Protein AF-A0A1J3CSC7-F1 (afdb_monomer_lite)

pLDDT: mean 92.28, std 9.32, range [55.25, 98.56]

Organism: Noccaea caerulescens (NCBI:txid107243)

InterPro domains:
  IPR027417 P-loop containing nucleoside triphosphate hydrolase [G3DSA:3.40.50.300] (1-177)
  IPR039657 Dimethylallyltransferase [PTHR11088] (2-177)

Structure (mmCIF, N/CA/C/O backbone):
data_AF-A0A1J3CSC7-F1
#
_entry.id   AF-A0A1J3CSC7-F1
#
loop_
_atom_site.group_PDB
_atom_site.id
_atom_site.type_symbol
_atom_site.label_atom_id
_atom_site.label_alt_id
_atom_site.label_comp_id
_atom_site.label_asym_id
_atom_site.label_entity_id
_atom_site.label_seq_id
_atom_site.pdbx_PDB_ins_code
_atom_site.Cartn_x
_atom_site.Cartn_y
_atom_site.Cartn_z
_atom_site.occupancy
_atom_site.B_iso_or_equiv
_atom_site.auth_seq_id
_atom_site.auth_comp_id
_atom_site.auth_asym_id
_atom_site.auth_atom_id
_atom_site.pdbx_PDB_model_num
ATOM 1 N N . ALA A 1 1 ? 1.361 13.018 17.282 1.00 82.56 1 ALA A N 1
ATOM 2 C CA . ALA A 1 1 ? 0.638 13.563 16.112 1.00 82.56 1 ALA A CA 1
ATOM 3 C C . ALA A 1 1 ? -0.778 12.989 16.016 1.00 82.56 1 ALA A C 1
ATOM 5 O O . ALA A 1 1 ? -1.688 13.680 16.440 1.00 82.56 1 ALA A O 1
ATOM 6 N N . ALA A 1 2 ? -0.976 11.733 15.586 1.00 95.25 2 ALA A N 1
ATOM 7 C CA . ALA A 1 2 ? -2.320 11.166 15.379 1.00 95.25 2 ALA A CA 1
ATOM 8 C C . ALA A 1 2 ? -3.217 11.152 16.635 1.00 95.25 2 ALA A C 1
ATOM 10 O O . ALA A 1 2 ? -4.372 11.549 16.556 1.00 95.25 2 ALA A O 1
ATOM 11 N N . SER A 1 3 ? -2.681 10.779 17.804 1.00 95.44 3 SER A N 1
ATOM 12 C CA . SER A 1 3 ? -3.443 10.813 19.066 1.00 95.44 3 SER A CA 1
ATOM 13 C C . SER A 1 3 ? -3.939 12.227 19.421 1.00 95.44 3 SER A C 1
ATOM 15 O O . SER A 1 3 ? -5.096 12.398 19.789 1.00 95.44 3 SER A O 1
ATOM 17 N N . ASN A 1 4 ? -3.124 13.266 19.189 1.00 97.19 4 ASN A N 1
ATOM 18 C CA . ASN A 1 4 ? -3.549 14.659 19.382 1.00 97.19 4 ASN A CA 1
ATOM 19 C C . ASN A 1 4 ? -4.679 15.038 18.416 1.00 97.19 4 ASN A C 1
ATOM 21 O O . ASN A 1 4 ? -5.627 15.702 18.820 1.00 97.19 4 ASN A O 1
ATOM 25 N N . THR A 1 5 ? -4.598 14.600 17.155 1.00 97.94 5 THR A N 1
ATOM 26 C CA . THR A 1 5 ? -5.659 14.816 16.160 1.00 97.94 5 THR A CA 1
ATOM 27 C C . THR A 1 5 ? -6.961 14.127 16.566 1.00 97.94 5 THR A C 1
ATOM 29 O O . THR A 1 5 ? -8.027 14.715 16.415 1.00 97.94 5 THR A O 1
ATOM 32 N N . ILE A 1 6 ? -6.893 12.916 17.128 1.00 97.88 6 ILE A N 1
ATOM 33 C CA . ILE A 1 6 ? -8.063 12.219 17.683 1.00 97.88 6 ILE A CA 1
ATOM 34 C C . ILE A 1 6 ? -8.695 13.059 18.798 1.00 97.88 6 ILE A C 1
ATOM 36 O O . ILE A 1 6 ? -9.882 13.369 18.718 1.00 97.88 6 ILE A O 1
ATOM 40 N N . SER A 1 7 ? -7.906 13.493 19.785 1.00 97.62 7 SER A N 1
ATOM 41 C CA . SER A 1 7 ? -8.392 14.325 20.895 1.00 97.62 7 SER A CA 1
ATOM 42 C C . SER A 1 7 ? -9.018 15.638 20.416 1.00 97.62 7 SER A C 1
ATOM 44 O O . SER A 1 7 ? -10.053 16.062 20.924 1.00 97.62 7 SER A O 1
ATOM 46 N N . ASP A 1 8 ? -8.423 16.266 19.405 1.00 98.38 8 ASP A N 1
ATOM 47 C CA . ASP A 1 8 ? -8.909 17.499 18.787 1.00 98.38 8 ASP A CA 1
ATOM 48 C C . ASP A 1 8 ? -10.218 17.303 17.989 1.00 98.38 8 ASP A C 1
ATOM 50 O O . ASP A 1 8 ? -11.112 18.148 18.010 1.00 98.38 8 ASP A O 1
ATOM 54 N N . ILE A 1 9 ? -10.397 16.165 17.315 1.00 98.44 9 ILE A N 1
ATOM 55 C CA . ILE A 1 9 ? -11.671 15.825 16.660 1.00 98.44 9 ILE A CA 1
ATOM 56 C C . ILE A 1 9 ? -12.766 15.563 17.705 1.00 98.44 9 ILE A C 1
ATOM 58 O O . ILE A 1 9 ? -13.884 16.067 17.553 1.00 98.44 9 ILE A O 1
ATOM 62 N N . ILE A 1 10 ? -12.439 14.839 18.778 1.00 97.94 10 ILE A N 1
ATOM 63 C CA . ILE A 1 10 ? -13.366 14.540 19.879 1.00 97.94 10 ILE A CA 1
ATOM 64 C C . ILE A 1 10 ? -13.784 15.822 20.611 1.00 97.94 10 ILE A C 1
ATOM 66 O O . ILE A 1 10 ? -14.965 15.981 20.918 1.00 97.94 10 ILE A O 1
ATOM 70 N N . SER A 1 11 ? -12.868 16.772 20.839 1.00 98.25 11 SER A N 1
ATOM 71 C CA . SER A 1 11 ? -13.183 18.050 21.506 1.00 98.25 11 SER A CA 1
ATOM 72 C C . SER A 1 11 ? -14.231 18.868 20.737 1.00 98.25 11 SER A C 1
ATOM 74 O O . SER A 1 11 ? -15.059 19.558 21.332 1.00 98.25 11 SER A O 1
ATOM 76 N N . ARG A 1 12 ? -14.267 18.712 19.408 1.00 98.38 12 ARG A N 1
ATOM 77 C CA . ARG A 1 12 ? -15.290 19.279 18.518 1.00 98.38 12 ARG A CA 1
ATOM 78 C C . ARG A 1 12 ? -16.567 18.441 18.416 1.00 98.38 12 ARG A C 1
ATOM 80 O O . ARG A 1 12 ? -17.400 18.730 17.558 1.00 98.38 12 ARG A O 1
ATOM 87 N N . LYS A 1 13 ? -16.730 17.411 19.253 1.00 98.19 13 LYS A N 1
ATOM 88 C CA . LYS A 1 13 ? -17.868 16.474 19.259 1.00 98.19 13 LYS A CA 1
ATOM 89 C C . LYS A 1 13 ? -18.072 15.765 17.914 1.00 98.19 13 LYS A C 1
ATOM 91 O O . LYS A 1 13 ? -19.202 15.539 17.489 1.00 98.19 13 LYS A O 1
ATOM 96 N N . LYS A 1 14 ? -16.977 15.442 17.221 1.00 98.50 14 LYS A N 1
ATOM 97 C CA . LYS A 1 14 ? -16.994 14.688 15.961 1.00 98.50 14 LYS A CA 1
ATOM 98 C C . LYS A 1 14 ? -16.418 13.290 16.171 1.00 98.50 14 LYS A C 1
ATOM 100 O O . LYS A 1 14 ? -15.609 13.085 17.072 1.00 98.50 14 LYS A O 1
ATOM 105 N N . LEU A 1 15 ? -16.814 12.349 15.315 1.00 98.06 15 LEU A N 1
ATOM 106 C CA . LEU A 1 15 ? -16.274 10.991 15.300 1.00 98.06 15 LEU A CA 1
ATOM 107 C C . LEU A 1 15 ? -14.949 10.956 14.512 1.00 98.06 15 LEU A C 1
ATOM 109 O O . LEU A 1 15 ? -14.957 11.288 13.323 1.00 98.06 15 LEU A O 1
ATOM 113 N N . PRO A 1 16 ? -13.815 10.567 15.123 1.00 97.94 16 PRO A N 1
ATOM 114 C CA . PRO A 1 16 ? -12.569 10.342 14.396 1.00 97.94 16 PRO A CA 1
ATOM 115 C C . PRO A 1 16 ? -12.661 9.076 13.541 1.00 97.94 16 PRO A C 1
ATOM 117 O O . PRO A 1 16 ? -13.027 8.015 14.040 1.00 97.94 16 PRO A O 1
ATOM 120 N N . ILE A 1 17 ? -12.282 9.177 12.266 1.00 97.81 17 ILE A N 1
ATOM 121 C CA . ILE A 1 17 ? -12.186 8.034 11.351 1.00 97.81 17 ILE A CA 1
ATOM 122 C C . ILE A 1 17 ? -10.730 7.895 10.917 1.00 97.81 17 ILE A C 1
ATOM 124 O O . ILE A 1 17 ? -10.139 8.832 10.381 1.00 97.81 17 ILE A O 1
ATOM 128 N N . ILE A 1 18 ? -10.155 6.719 11.159 1.00 97.06 18 ILE A N 1
ATOM 129 C CA . ILE A 1 18 ? -8.797 6.371 10.743 1.00 97.06 18 ILE A CA 1
ATOM 130 C C . ILE A 1 18 ? -8.914 5.468 9.519 1.00 97.06 18 ILE A C 1
ATOM 132 O O . ILE A 1 18 ? -9.516 4.401 9.596 1.00 97.06 18 ILE A O 1
ATOM 136 N N . ALA A 1 19 ? -8.320 5.886 8.404 1.00 96.50 19 ALA A N 1
ATOM 137 C CA . ALA A 1 19 ? -8.296 5.117 7.166 1.00 96.50 19 ALA A CA 1
ATOM 138 C C . ALA A 1 19 ? -6.852 4.943 6.682 1.00 96.50 19 ALA A C 1
ATOM 140 O O . ALA A 1 19 ? -6.083 5.904 6.630 1.00 96.50 19 ALA A O 1
ATOM 141 N N . GLY A 1 20 ? -6.474 3.713 6.332 1.00 94.88 20 GLY A N 1
ATOM 142 C CA . GLY A 1 20 ? -5.158 3.405 5.776 1.00 94.88 20 GLY A CA 1
ATOM 143 C C . GLY A 1 20 ? -4.756 1.941 5.944 1.00 94.88 20 GLY A C 1
ATOM 144 O O . GLY A 1 20 ? -5.280 1.234 6.796 1.00 94.88 20 GLY A O 1
ATOM 145 N N . GLY A 1 21 ? -3.790 1.492 5.138 1.00 93.69 21 GLY A N 1
ATOM 146 C CA . GLY A 1 21 ? -3.326 0.096 5.117 1.00 93.69 21 GLY A CA 1
ATOM 147 C C . GLY A 1 21 ? -2.063 -0.190 5.942 1.00 93.69 21 GLY A C 1
ATOM 148 O O . GLY A 1 21 ? -1.527 -1.301 5.907 1.00 93.69 21 GLY A O 1
ATOM 149 N N . SER A 1 22 ? -1.529 0.801 6.657 1.00 95.56 22 SER A N 1
ATOM 150 C CA . SER A 1 22 ? -0.318 0.643 7.474 1.00 95.56 22 SER A CA 1
ATOM 151 C C . SER A 1 22 ? -0.655 0.044 8.841 1.00 95.56 22 SER A C 1
ATOM 153 O O . SER A 1 22 ? -0.647 0.746 9.852 1.00 95.56 22 SER A O 1
ATOM 155 N N . ASN A 1 23 ? -0.910 -1.269 8.884 1.00 95.44 23 ASN A N 1
ATOM 156 C CA . ASN A 1 23 ? -1.314 -1.993 10.102 1.00 95.44 23 ASN A CA 1
ATOM 157 C C . ASN A 1 23 ? -0.347 -1.811 11.291 1.00 95.44 23 ASN A C 1
ATOM 159 O O . ASN A 1 23 ? -0.778 -1.813 12.439 1.00 95.44 23 ASN A O 1
ATOM 163 N N . SER A 1 24 ? 0.947 -1.571 11.043 1.00 93.44 24 SER A N 1
ATOM 164 C CA . SER A 1 24 ? 1.918 -1.227 12.096 1.00 93.44 24 SER A CA 1
ATOM 165 C C . SER A 1 24 ? 1.615 0.101 12.789 1.00 93.44 24 SER A C 1
ATOM 167 O O . SER A 1 24 ? 1.768 0.203 14.001 1.00 93.44 24 SER A O 1
ATOM 169 N N . PHE A 1 25 ? 1.165 1.112 12.045 1.00 95.00 25 PHE A N 1
ATOM 170 C CA . PHE A 1 25 ? 0.775 2.400 12.618 1.00 95.00 25 PHE A CA 1
ATOM 171 C C . PHE A 1 25 ? -0.589 2.327 13.295 1.00 95.00 25 PHE A C 1
ATOM 173 O O . PHE A 1 25 ? -0.747 2.905 14.366 1.00 95.00 25 PHE A O 1
ATOM 180 N N . VAL A 1 26 ? -1.536 1.580 12.718 1.00 95.50 26 VAL A N 1
ATOM 181 C CA . VAL A 1 26 ? -2.841 1.318 13.345 1.00 95.50 26 VAL A CA 1
ATOM 182 C C . VAL A 1 26 ? -2.643 0.646 14.705 1.00 95.50 26 VAL A C 1
ATOM 184 O O . VAL A 1 26 ? -3.137 1.149 15.710 1.00 95.50 26 VAL A O 1
ATOM 187 N N . HIS A 1 27 ? -1.835 -0.417 14.762 1.00 95.00 27 HIS A N 1
ATOM 188 C CA . HIS A 1 27 ? -1.496 -1.082 16.017 1.00 95.00 27 HIS A CA 1
ATOM 189 C C . HIS A 1 27 ? -0.812 -0.129 17.006 1.00 95.00 27 HIS A C 1
ATOM 191 O O . HIS A 1 27 ? -1.277 0.014 18.128 1.00 95.00 27 HIS A O 1
ATOM 197 N N . ALA A 1 28 ? 0.246 0.583 16.603 1.00 94.88 28 ALA A N 1
ATOM 198 C CA . ALA A 1 28 ? 0.963 1.500 17.498 1.00 94.88 28 ALA A CA 1
ATOM 199 C C . ALA A 1 28 ? 0.077 2.621 18.082 1.00 94.88 28 ALA A C 1
ATOM 201 O O . ALA A 1 28 ? 0.314 3.105 19.196 1.00 94.88 28 ALA A O 1
ATOM 202 N N . LEU A 1 29 ? -0.932 3.053 17.320 1.00 95.94 29 LEU A N 1
ATOM 203 C CA . LEU A 1 29 ? -1.873 4.093 17.715 1.00 95.94 29 LEU A CA 1
ATOM 204 C C . LEU A 1 29 ? -2.946 3.579 18.679 1.00 95.94 29 LEU A C 1
ATOM 206 O O . LEU A 1 29 ? -3.248 4.279 19.644 1.00 95.94 29 LEU A O 1
ATOM 210 N N . LEU A 1 30 ? -3.509 2.398 18.411 1.00 96.06 30 LEU A N 1
ATOM 211 C CA . LEU A 1 30 ? -4.709 1.901 19.088 1.00 96.06 30 LEU A CA 1
ATOM 212 C C . LEU A 1 30 ? -4.424 0.887 20.198 1.00 96.06 30 LEU A C 1
ATOM 214 O O . LEU A 1 30 ? -5.216 0.806 21.126 1.00 96.06 30 LEU A O 1
ATOM 218 N N . ALA A 1 31 ? -3.318 0.144 20.138 1.00 94.94 31 ALA A N 1
ATOM 219 C CA . ALA A 1 31 ? -2.947 -0.828 21.164 1.00 94.94 31 ALA A CA 1
ATOM 220 C C . ALA A 1 31 ? -2.656 -0.141 22.501 1.00 94.94 31 ALA A C 1
ATOM 222 O O . ALA A 1 31 ? -1.817 0.763 22.554 1.00 94.94 31 ALA A O 1
ATOM 223 N N . GLU A 1 32 ? -3.275 -0.605 23.588 1.00 94.31 32 GLU A N 1
ATOM 224 C CA . GLU A 1 32 ? -3.046 -0.077 24.940 1.00 94.31 32 GLU A CA 1
ATOM 225 C C . GLU A 1 32 ? -1.555 -0.100 25.284 1.00 94.31 32 GLU A C 1
ATOM 227 O O . GLU A 1 32 ? -0.970 0.908 25.685 1.00 94.31 32 GLU A O 1
ATOM 232 N N . ARG A 1 33 ? -0.897 -1.226 24.989 1.00 90.88 33 ARG A N 1
ATOM 233 C CA . ARG A 1 33 ? 0.543 -1.410 25.179 1.00 90.88 33 ARG A CA 1
ATOM 234 C C . ARG A 1 33 ? 1.229 -1.592 23.835 1.00 90.88 33 ARG A C 1
ATOM 236 O O . ARG A 1 33 ? 0.853 -2.450 23.041 1.00 90.88 33 ARG A O 1
ATOM 243 N N . PHE A 1 34 ? 2.266 -0.799 23.597 1.00 90.38 34 PHE A N 1
ATOM 244 C CA . PHE A 1 34 ? 3.066 -0.863 22.381 1.00 90.38 34 PHE A CA 1
ATOM 245 C C . PHE A 1 34 ? 4.551 -0.739 22.720 1.00 90.38 34 PHE A C 1
ATOM 247 O O . PHE A 1 34 ? 4.949 0.215 23.387 1.00 90.38 34 PHE A O 1
ATOM 254 N N . ASP A 1 35 ? 5.358 -1.681 22.234 1.00 88.50 35 ASP A N 1
ATOM 255 C CA . ASP A 1 35 ? 6.818 -1.613 22.287 1.00 88.50 35 ASP A CA 1
ATOM 256 C C . ASP A 1 35 ? 7.354 -1.301 20.886 1.00 88.50 35 ASP A C 1
ATOM 258 O O . ASP A 1 35 ? 7.109 -2.040 19.935 1.00 88.50 35 ASP A O 1
ATOM 262 N N . SER A 1 36 ? 8.095 -0.201 20.753 1.00 88.31 36 SER A N 1
ATOM 263 C CA . SER A 1 36 ? 8.672 0.230 19.477 1.00 88.31 36 SER A CA 1
ATOM 264 C C . SER A 1 36 ? 9.850 -0.627 19.011 1.00 88.31 36 SER A C 1
ATOM 266 O O . SER A 1 36 ? 10.261 -0.508 17.856 1.00 88.31 36 SER A O 1
ATOM 268 N N . LYS A 1 37 ? 10.406 -1.473 19.884 1.00 88.88 37 LYS A N 1
ATOM 269 C CA . LYS A 1 37 ? 11.540 -2.354 19.578 1.00 88.88 37 LYS A CA 1
ATOM 270 C C . LYS A 1 37 ? 11.113 -3.707 19.014 1.00 88.88 37 LYS A C 1
ATOM 272 O O . LYS A 1 37 ? 11.959 -4.429 18.492 1.00 88.88 37 LYS A O 1
ATOM 277 N N . ILE A 1 38 ? 9.831 -4.051 19.121 1.00 87.44 38 ILE A N 1
ATOM 278 C CA . ILE A 1 38 ? 9.289 -5.350 18.721 1.00 87.44 38 ILE A CA 1
ATOM 279 C C . ILE A 1 38 ? 8.356 -5.140 17.529 1.00 87.44 38 ILE A C 1
ATOM 281 O O . ILE A 1 38 ? 7.471 -4.289 17.576 1.00 87.44 38 ILE A O 1
ATOM 285 N N . ASP A 1 39 ? 8.536 -5.915 16.455 1.00 89.38 39 ASP A N 1
ATOM 286 C CA . ASP A 1 39 ? 7.541 -5.969 15.379 1.00 89.38 39 ASP A CA 1
ATOM 287 C C . ASP A 1 39 ? 6.396 -6.902 15.807 1.00 89.38 39 ASP A C 1
ATOM 289 O O . ASP A 1 39 ? 6.589 -8.121 15.821 1.00 89.38 39 ASP A O 1
ATOM 293 N N . PRO A 1 40 ? 5.195 -6.375 16.113 1.00 89.44 40 PRO A N 1
ATOM 294 C CA . PRO A 1 40 ? 4.077 -7.200 16.565 1.00 89.44 40 PRO A CA 1
ATOM 295 C C . PRO A 1 40 ? 3.577 -8.162 15.474 1.00 89.44 40 PRO A C 1
ATOM 297 O O . PRO A 1 40 ? 2.840 -9.101 15.766 1.00 89.44 40 PRO A O 1
ATOM 300 N N . PHE A 1 41 ? 3.979 -7.954 14.215 1.00 91.94 41 PHE A N 1
ATOM 301 C CA . PHE A 1 41 ? 3.599 -8.790 13.082 1.00 91.94 41 PHE A CA 1
ATOM 302 C C . PHE A 1 41 ? 4.684 -9.786 12.654 1.00 91.94 41 PHE A C 1
ATOM 304 O O . PHE A 1 41 ? 4.483 -10.468 11.640 1.00 91.94 41 PHE A O 1
ATOM 311 N N . ALA A 1 42 ? 5.792 -9.907 13.392 1.00 87.25 42 ALA A N 1
ATOM 312 C CA . ALA A 1 42 ? 6.834 -10.895 13.117 1.00 87.25 42 ALA A CA 1
ATOM 313 C C . ALA A 1 42 ? 6.291 -12.342 13.168 1.00 87.25 42 ALA A C 1
ATOM 315 O O . ALA A 1 42 ? 5.227 -12.626 13.729 1.00 87.25 42 ALA A O 1
ATOM 316 N N . SER A 1 43 ? 6.992 -13.276 12.522 1.00 72.75 43 SER A N 1
ATOM 317 C CA . SER A 1 43 ? 6.650 -14.705 12.570 1.00 72.75 43 SER A CA 1
ATOM 318 C C . SER A 1 43 ? 7.192 -15.342 13.851 1.00 72.75 43 SER A C 1
ATOM 320 O O . SER A 1 43 ? 8.373 -15.192 14.145 1.00 72.75 43 SER A O 1
ATOM 322 N N . GLY A 1 44 ? 6.352 -16.083 14.584 1.00 65.25 44 GLY A N 1
ATOM 323 C CA . GLY A 1 44 ? 6.775 -16.931 15.712 1.00 65.25 44 GLY A CA 1
ATOM 324 C C . GLY A 1 44 ? 6.420 -16.428 17.118 1.00 65.25 44 GLY A C 1
ATOM 325 O O . GLY A 1 44 ? 6.356 -17.242 18.033 1.00 65.25 44 GLY A O 1
ATOM 326 N N . SER A 1 45 ? 6.112 -15.141 17.304 1.00 58.12 45 SER A N 1
ATOM 327 C CA . SER A 1 45 ? 5.478 -14.629 18.529 1.00 58.12 45 SER A CA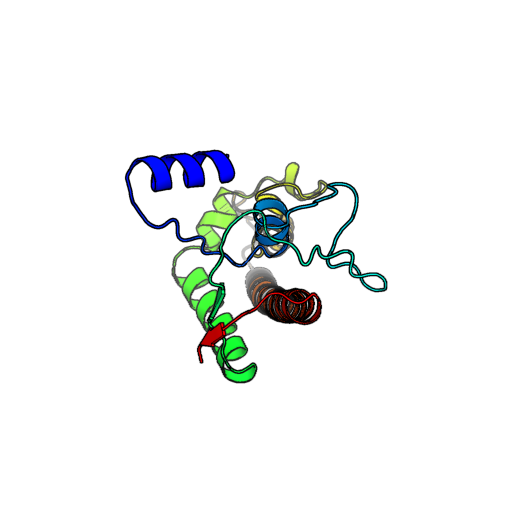 1
ATOM 328 C C . SER A 1 45 ? 4.668 -13.363 18.223 1.00 58.12 45 SER A C 1
ATOM 330 O O . SER A 1 45 ? 5.203 -12.268 18.074 1.00 58.12 45 SER A O 1
ATOM 332 N N . SER A 1 46 ? 3.347 -13.492 18.083 1.00 62.78 46 SER A N 1
ATOM 333 C CA . SER A 1 46 ? 2.476 -12.321 17.945 1.00 62.78 46 SER A CA 1
ATOM 334 C C . SER A 1 46 ? 2.320 -11.653 19.311 1.00 62.78 46 SER A C 1
ATOM 336 O O . SER A 1 46 ? 1.536 -12.106 20.141 1.00 62.78 46 SER A O 1
ATOM 338 N N . SER A 1 47 ? 3.054 -10.568 19.556 1.00 78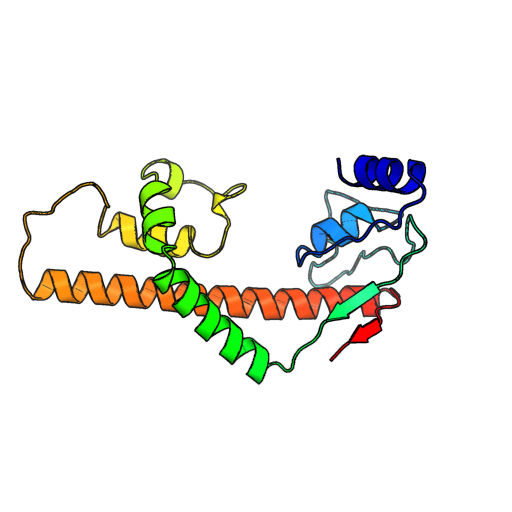.81 47 SER A N 1
ATOM 339 C CA . SER A 1 47 ? 2.902 -9.726 20.752 1.00 78.81 47 SER A CA 1
ATOM 340 C C . SER A 1 47 ? 1.845 -8.630 20.555 1.00 78.81 47 SER A C 1
ATOM 342 O O . SER A 1 47 ? 1.979 -7.527 21.089 1.00 78.81 47 SER A O 1
ATOM 344 N N . ILE A 1 48 ? 0.838 -8.894 19.717 1.00 88.69 48 ILE A N 1
ATOM 345 C CA . ILE A 1 48 ? -0.235 -7.942 19.430 1.00 88.69 48 ILE A CA 1
ATOM 346 C C . ILE A 1 48 ? -1.045 -7.753 20.711 1.00 88.69 48 ILE A C 1
ATOM 348 O O . ILE A 1 48 ? -1.526 -8.718 21.304 1.00 88.69 48 ILE A O 1
ATOM 352 N N . CYS A 1 49 ? -1.176 -6.504 21.153 1.00 89.62 49 CYS A N 1
ATOM 353 C CA . CYS A 1 49 ? -1.955 -6.188 22.340 1.00 89.62 49 CYS A CA 1
ATOM 354 C C . CYS A 1 49 ? -3.445 -6.307 22.011 1.00 89.62 49 CYS A C 1
ATOM 356 O O . CYS A 1 49 ? -3.932 -5.655 21.086 1.00 89.62 49 CYS A O 1
ATOM 358 N N . ARG A 1 50 ? -4.166 -7.131 22.774 1.00 92.12 50 ARG A N 1
ATOM 359 C CA . ARG A 1 50 ? -5.621 -7.264 22.648 1.00 92.12 50 ARG A CA 1
ATOM 360 C C . ARG A 1 50 ? -6.356 -6.002 23.105 1.00 92.12 50 ARG A C 1
ATOM 362 O O . ARG A 1 50 ? -7.364 -5.642 22.508 1.00 92.12 50 ARG A O 1
ATOM 369 N N . ASP A 1 51 ? -5.853 -5.361 24.156 1.00 95.19 51 ASP A N 1
ATOM 370 C CA . ASP A 1 51 ? -6.488 -4.196 24.766 1.00 95.19 51 ASP A CA 1
ATOM 371 C C . ASP A 1 51 ? -6.283 -2.943 23.903 1.00 95.19 51 ASP A C 1
ATOM 373 O O . ASP A 1 51 ? -5.210 -2.722 23.327 1.00 95.19 51 ASP A O 1
ATOM 377 N N . LEU A 1 52 ? -7.317 -2.107 23.836 1.00 96.50 52 LEU A N 1
ATOM 378 C CA . LEU A 1 52 ? -7.363 -0.910 23.004 1.00 96.50 52 LEU A CA 1
ATOM 379 C C . LEU A 1 52 ? -7.411 0.349 23.871 1.00 96.50 52 LEU A C 1
ATOM 381 O O . LEU A 1 52 ? -8.144 0.400 24.854 1.00 96.50 52 LEU A O 1
ATOM 385 N N . ARG A 1 53 ? -6.705 1.397 23.434 1.00 95.94 53 ARG A N 1
ATOM 386 C CA . ARG A 1 53 ? -6.710 2.733 24.061 1.00 95.94 53 ARG A CA 1
ATOM 387 C C . ARG A 1 53 ? -8.042 3.465 23.934 1.00 95.94 53 ARG A C 1
ATOM 389 O O . ARG A 1 53 ? -8.283 4.443 24.637 1.00 95.94 53 ARG A O 1
ATOM 396 N N . TYR A 1 54 ? -8.858 3.061 22.968 1.00 96.19 54 TYR A N 1
ATOM 397 C CA . TYR A 1 54 ? -10.105 3.720 22.603 1.00 96.19 54 TYR A CA 1
ATOM 398 C C . TYR A 1 54 ? -11.189 2.671 22.368 1.00 96.19 54 TYR A C 1
ATOM 400 O O . TYR A 1 54 ? -10.888 1.553 21.950 1.00 96.19 54 TYR A O 1
ATOM 408 N N . ASP A 1 55 ? -12.446 3.069 22.548 1.00 96.50 55 ASP A N 1
ATOM 409 C CA . ASP A 1 55 ? -13.591 2.297 22.068 1.00 96.50 55 ASP A CA 1
ATOM 410 C C . ASP A 1 55 ? -13.632 2.358 20.532 1.00 96.50 55 ASP A C 1
ATOM 412 O O . ASP A 1 55 ? -13.922 3.400 19.936 1.00 96.50 55 ASP A O 1
ATOM 416 N N . CYS A 1 56 ? -13.218 1.266 19.889 1.00 97.00 56 CYS A N 1
ATOM 417 C CA . CYS A 1 56 ? -12.974 1.215 18.452 1.00 97.00 56 CYS A CA 1
ATOM 418 C C . CYS A 1 56 ? -14.014 0.343 17.751 1.00 97.00 56 CYS A C 1
ATOM 420 O O . CYS A 1 56 ? -14.251 -0.798 18.135 1.00 97.00 56 CYS A O 1
ATOM 422 N N . CYS A 1 57 ? -14.534 0.836 16.627 1.00 97.38 57 CYS A N 1
ATOM 423 C CA . CYS A 1 57 ? -15.257 0.025 15.654 1.00 97.38 57 CYS A CA 1
ATOM 424 C C . CYS A 1 57 ? -14.357 -0.197 14.433 1.00 97.38 57 CYS A C 1
ATOM 426 O O . CYS A 1 57 ? -14.045 0.753 13.712 1.00 97.38 57 CYS A O 1
ATOM 428 N N . PHE A 1 58 ? -13.935 -1.440 14.198 1.00 97.88 58 PHE A N 1
ATOM 429 C CA . PHE A 1 58 ? -13.109 -1.789 13.045 1.00 97.88 58 PHE A CA 1
ATOM 430 C C . PHE A 1 58 ? -13.972 -2.248 11.877 1.00 97.88 58 PHE A C 1
ATOM 432 O O . PHE A 1 58 ? -14.733 -3.209 11.997 1.00 97.88 58 PHE A O 1
ATOM 439 N N . LEU A 1 59 ? -13.798 -1.586 10.735 1.00 98.00 59 LEU A N 1
ATOM 440 C CA . LEU A 1 59 ? -14.372 -1.987 9.456 1.00 98.00 59 LEU A CA 1
ATOM 441 C C . LEU A 1 59 ? -13.232 -2.407 8.527 1.00 98.00 59 LEU A C 1
ATOM 443 O O . LEU A 1 59 ? -12.349 -1.605 8.222 1.00 98.00 59 LEU A O 1
ATOM 447 N N . TRP A 1 60 ? -13.250 -3.660 8.088 1.00 97.50 60 TRP A N 1
ATOM 448 C CA . TRP A 1 60 ? -12.340 -4.184 7.077 1.00 97.50 60 TRP A CA 1
ATOM 449 C C . TRP A 1 60 ? -13.105 -4.328 5.769 1.00 97.50 60 TRP A C 1
ATOM 451 O O . TRP A 1 60 ? -13.925 -5.230 5.634 1.00 97.50 60 TRP A O 1
ATOM 461 N N . VAL A 1 61 ? -12.827 -3.426 4.827 1.00 96.69 61 VAL A N 1
ATOM 462 C CA . VAL A 1 61 ? -13.280 -3.557 3.439 1.00 96.69 61 VAL A CA 1
ATOM 463 C C . VAL A 1 61 ? -12.425 -4.630 2.784 1.00 96.69 61 VAL A C 1
ATOM 465 O O . VAL A 1 61 ? -11.220 -4.436 2.601 1.00 96.69 61 VAL A O 1
ATOM 468 N N . ASP A 1 62 ? -13.039 -5.769 2.515 1.00 95.06 62 ASP A N 1
ATOM 469 C CA . ASP A 1 62 ? -12.395 -6.935 1.945 1.00 95.06 62 ASP A CA 1
ATOM 470 C C . ASP A 1 62 ? -12.876 -7.182 0.522 1.00 95.06 62 ASP A C 1
ATOM 472 O O . ASP A 1 62 ? -13.969 -6.788 0.149 1.00 95.06 62 ASP A O 1
ATOM 476 N N . VAL A 1 63 ? -12.028 -7.816 -0.280 1.00 95.00 63 VAL A N 1
ATOM 477 C CA . VAL A 1 63 ? -12.320 -8.162 -1.670 1.00 95.00 63 VAL A CA 1
ATOM 478 C C . VAL A 1 63 ? -11.680 -9.515 -1.946 1.00 95.00 63 VAL A C 1
ATOM 480 O O . VAL A 1 63 ? -10.588 -9.801 -1.452 1.00 95.00 63 VAL A O 1
ATOM 483 N N . SER A 1 64 ? -12.328 -10.349 -2.762 1.00 95.44 64 SER A N 1
ATOM 484 C CA . SER A 1 64 ? -11.746 -11.634 -3.167 1.00 95.44 64 SER A CA 1
ATOM 485 C C . SER A 1 64 ? -10.349 -11.482 -3.793 1.00 95.44 64 SER A C 1
ATOM 487 O O . SER A 1 64 ? -10.057 -10.505 -4.486 1.00 95.44 64 SER A O 1
ATOM 489 N N . GLU A 1 65 ? -9.488 -12.481 -3.571 1.00 93.88 65 GLU A N 1
ATOM 490 C CA . GLU A 1 65 ? -8.079 -12.452 -3.984 1.00 93.88 65 GLU A CA 1
ATOM 491 C C . GLU A 1 65 ? -7.914 -12.182 -5.492 1.00 93.88 65 GLU A C 1
ATOM 493 O O . GLU A 1 65 ? -7.080 -11.372 -5.894 1.00 93.88 65 GLU A O 1
ATOM 498 N N . THR A 1 66 ? -8.741 -12.821 -6.322 1.00 95.44 66 THR A N 1
ATOM 499 C CA . THR A 1 66 ? -8.698 -12.691 -7.785 1.00 95.44 66 THR A CA 1
ATOM 500 C C . THR A 1 66 ? -9.104 -11.296 -8.245 1.00 95.44 66 THR A C 1
ATOM 502 O O . THR A 1 66 ? -8.364 -10.665 -8.996 1.00 95.44 66 THR A O 1
ATOM 505 N N . VAL A 1 67 ? -10.225 -10.774 -7.735 1.00 97.19 67 VAL A N 1
ATOM 506 C CA . VAL A 1 67 ? -10.714 -9.429 -8.079 1.00 97.19 67 VAL A CA 1
ATOM 507 C C . VAL A 1 67 ? -9.725 -8.361 -7.614 1.00 97.19 67 VAL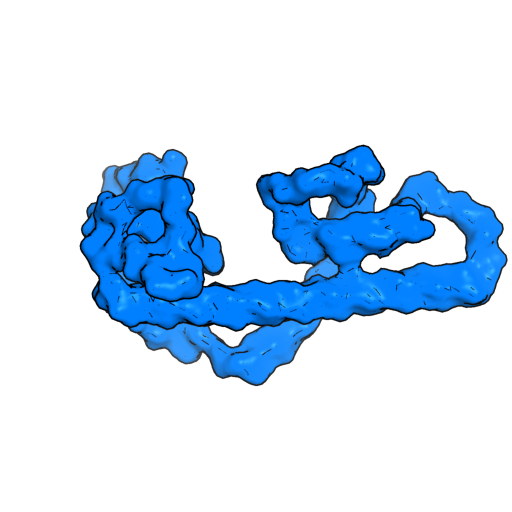 A C 1
ATOM 509 O O . VAL A 1 67 ? -9.443 -7.411 -8.344 1.00 97.19 67 VAL A O 1
ATOM 512 N N . LEU A 1 68 ? -9.148 -8.527 -6.419 1.00 96.81 68 LEU A N 1
ATOM 513 C CA . LEU A 1 68 ? -8.141 -7.609 -5.903 1.00 96.81 68 LEU A CA 1
ATOM 514 C C . LEU A 1 68 ? -6.877 -7.615 -6.770 1.00 96.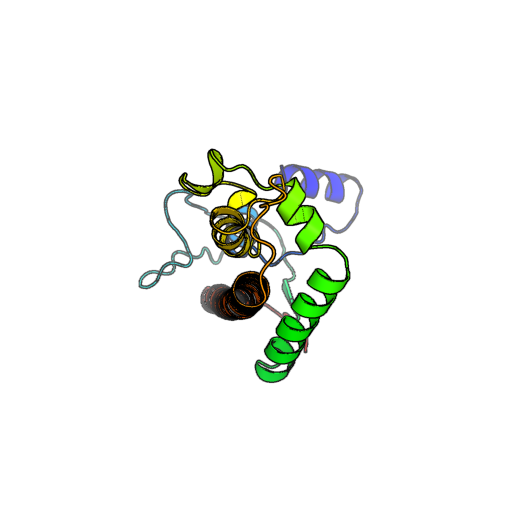81 68 LEU A C 1
ATOM 516 O O . LEU A 1 68 ? -6.361 -6.545 -7.085 1.00 96.81 68 LEU A O 1
ATOM 520 N N . TYR A 1 69 ? -6.381 -8.788 -7.172 1.00 96.69 69 TYR A N 1
ATOM 521 C CA . TYR A 1 69 ? -5.212 -8.889 -8.047 1.00 96.69 69 TYR A CA 1
ATOM 522 C C . TYR A 1 69 ? -5.448 -8.197 -9.395 1.00 96.69 69 TYR A C 1
ATOM 524 O O . TYR A 1 69 ? -4.655 -7.337 -9.785 1.00 96.69 69 TYR A O 1
ATOM 532 N N . GLU A 1 70 ? -6.563 -8.507 -10.063 1.00 97.62 70 GLU A N 1
ATOM 533 C CA . GLU A 1 70 ? -6.941 -7.894 -11.342 1.00 97.62 70 GLU A CA 1
ATOM 534 C C . GLU A 1 70 ? -7.029 -6.368 -11.228 1.00 97.62 70 GLU A C 1
ATOM 536 O O . GLU A 1 70 ? -6.473 -5.636 -12.052 1.00 97.62 70 GLU A O 1
ATOM 541 N N . TYR A 1 71 ? -7.666 -5.873 -10.162 1.00 98.06 71 TYR A N 1
ATOM 542 C CA . TYR A 1 71 ? -7.782 -4.442 -9.924 1.00 98.06 71 TYR A CA 1
ATOM 543 C C . TYR A 1 71 ? -6.432 -3.778 -9.639 1.00 98.06 71 TYR A C 1
ATOM 545 O O . TYR A 1 71 ? -6.174 -2.686 -10.138 1.00 98.06 71 TYR A O 1
ATOM 553 N N . LEU A 1 72 ? -5.546 -4.405 -8.860 1.00 97.88 72 LEU A N 1
ATOM 554 C CA . LEU A 1 72 ? -4.233 -3.831 -8.551 1.00 97.88 72 LEU A CA 1
ATOM 555 C C . LEU A 1 72 ? -3.348 -3.728 -9.794 1.00 97.88 72 LEU A C 1
ATOM 557 O O . LEU A 1 72 ? -2.689 -2.704 -9.968 1.00 97.88 72 LEU A O 1
ATOM 561 N N . VAL A 1 73 ? -3.369 -4.740 -10.668 1.00 97.69 73 VAL A N 1
ATOM 562 C CA . VAL A 1 73 ? -2.675 -4.699 -11.965 1.00 97.69 73 VAL A CA 1
ATOM 563 C C . VAL A 1 73 ? -3.199 -3.536 -12.803 1.00 97.69 73 VAL A C 1
ATOM 565 O O . VAL A 1 73 ? -2.412 -2.689 -13.230 1.00 97.69 73 VAL A O 1
ATOM 568 N N . LYS A 1 74 ? -4.527 -3.445 -12.951 1.00 98.31 74 LYS A N 1
ATOM 569 C CA . LYS A 1 74 ? -5.183 -2.363 -13.689 1.00 98.31 74 LYS A CA 1
ATOM 570 C C . LYS A 1 74 ? -4.847 -0.986 -13.112 1.00 98.31 74 LYS A C 1
ATOM 572 O O . LYS A 1 74 ? -4.536 -0.067 -13.861 1.00 98.31 74 LYS A O 1
ATOM 577 N N . ARG A 1 75 ? -4.868 -0.837 -11.784 1.00 98.19 75 ARG A N 1
ATOM 578 C CA . ARG A 1 75 ? -4.577 0.432 -11.106 1.00 98.19 75 ARG A CA 1
ATOM 579 C C . ARG A 1 75 ? -3.147 0.891 -11.367 1.00 98.19 75 ARG A C 1
ATOM 581 O O . ARG A 1 75 ? -2.924 2.085 -11.511 1.00 98.19 75 ARG A O 1
ATOM 588 N N . VAL A 1 76 ? -2.177 -0.025 -11.423 1.00 98.38 76 VAL A N 1
ATOM 589 C CA . VAL A 1 76 ? -0.798 0.339 -11.785 1.00 98.38 76 VAL A CA 1
ATOM 590 C C . VAL A 1 76 ? -0.747 0.855 -13.220 1.00 98.38 76 VAL A C 1
ATOM 592 O O . VAL A 1 76 ? -0.145 1.897 -13.448 1.00 98.38 76 VAL A O 1
ATOM 595 N N . ASP A 1 77 ? -1.428 0.203 -14.165 1.00 98.31 77 ASP A N 1
ATOM 596 C CA . ASP A 1 77 ? -1.493 0.692 -15.550 1.00 98.31 77 ASP A CA 1
ATOM 597 C C . ASP A 1 77 ? -2.133 2.090 -15.636 1.00 98.31 77 ASP A C 1
ATOM 599 O O . ASP A 1 77 ? -1.606 2.975 -16.309 1.00 98.31 77 ASP A O 1
ATOM 603 N N . GLU A 1 78 ? -3.219 2.328 -14.893 1.00 98.50 78 GLU A N 1
ATOM 604 C CA . GLU A 1 78 ? -3.859 3.647 -14.779 1.00 98.50 78 GLU A CA 1
ATOM 605 C C . GLU A 1 78 ? -2.926 4.698 -14.157 1.00 98.50 78 GLU A C 1
ATOM 607 O O . GLU A 1 78 ? -2.880 5.833 -14.632 1.00 98.50 78 GLU A O 1
ATOM 612 N N . MET A 1 79 ? -2.153 4.336 -13.126 1.00 98.12 79 MET A N 1
ATOM 613 C CA . MET A 1 79 ? -1.153 5.216 -12.507 1.00 98.12 79 MET A CA 1
ATOM 614 C C . MET A 1 79 ? -0.041 5.580 -13.496 1.00 98.12 79 MET A C 1
ATOM 616 O O . MET A 1 79 ? 0.322 6.753 -13.593 1.00 98.12 79 MET A O 1
ATOM 620 N N . MET A 1 80 ? 0.458 4.610 -14.271 1.00 98.19 80 MET A N 1
ATOM 621 C CA . MET A 1 80 ? 1.441 4.874 -15.325 1.00 98.19 80 MET A CA 1
ATOM 622 C C . MET A 1 80 ? 0.862 5.805 -16.395 1.00 98.19 80 MET A C 1
ATOM 624 O O . MET A 1 80 ? 1.509 6.781 -16.762 1.00 98.19 80 MET A O 1
ATOM 628 N N . GLY A 1 81 ? -0.378 5.566 -16.832 1.00 97.81 81 GLY A N 1
ATOM 629 C CA . GLY A 1 81 ? -1.080 6.435 -17.782 1.00 97.81 81 GLY A CA 1
ATOM 630 C C . GLY A 1 81 ? -1.404 7.838 -17.248 1.00 97.81 81 GLY A C 1
ATOM 631 O O . GLY A 1 81 ? -1.657 8.740 -18.042 1.00 97.81 81 GLY A O 1
ATOM 632 N N . SER A 1 82 ? -1.380 8.033 -15.925 1.00 97.88 82 SER A N 1
ATOM 633 C CA . SER A 1 82 ? -1.713 9.299 -15.250 1.00 97.88 82 SER A CA 1
ATOM 634 C C . SER A 1 82 ? -0.495 10.121 -14.818 1.00 97.88 82 SER A C 1
ATOM 636 O O . SER A 1 82 ? -0.668 11.134 -14.143 1.00 97.88 82 SER A O 1
ATOM 638 N N . GLY A 1 83 ? 0.724 9.714 -15.185 1.00 97.56 83 GLY A N 1
ATOM 639 C CA . GLY A 1 83 ? 1.932 10.508 -14.935 1.00 97.56 83 GLY A CA 1
ATOM 640 C C . GLY A 1 83 ? 2.877 9.974 -13.851 1.00 97.56 83 GLY A C 1
ATOM 641 O O . GLY A 1 83 ? 3.769 10.697 -13.404 1.00 97.56 83 GLY A O 1
ATOM 642 N N . MET A 1 84 ? 2.699 8.729 -13.385 1.00 98.12 84 MET A N 1
ATOM 643 C CA . MET A 1 84 ? 3.578 8.151 -12.355 1.00 98.12 84 MET A CA 1
ATOM 644 C C . MET A 1 84 ? 5.042 8.083 -12.811 1.00 98.12 84 MET A C 1
ATOM 646 O O . MET A 1 84 ? 5.943 8.299 -12.002 1.00 98.12 84 MET A O 1
ATOM 650 N N . PHE A 1 85 ? 5.299 7.797 -14.092 1.00 97.75 85 PHE A N 1
ATOM 651 C CA . PHE A 1 85 ? 6.662 7.749 -1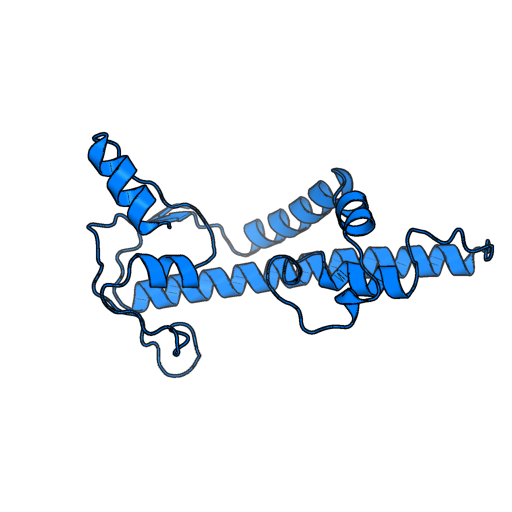4.621 1.00 97.75 85 PHE A CA 1
ATOM 652 C C . PHE A 1 85 ? 7.356 9.110 -14.514 1.00 97.75 85 PHE A C 1
ATOM 654 O O . PHE A 1 85 ? 8.504 9.191 -14.081 1.00 97.75 85 PHE A O 1
ATOM 661 N N . GLU A 1 86 ? 6.653 10.178 -14.875 1.00 97.31 86 GLU A N 1
ATOM 662 C CA . GLU A 1 86 ? 7.137 11.553 -14.858 1.00 97.31 86 GLU A CA 1
ATOM 663 C C . GLU A 1 86 ? 7.406 12.022 -13.426 1.00 97.31 86 GLU A C 1
ATOM 665 O O . GLU A 1 86 ? 8.459 12.607 -13.164 1.00 97.31 86 GLU A O 1
ATOM 670 N N . GLU A 1 87 ? 6.513 11.702 -12.481 1.00 97.88 87 GLU A N 1
ATOM 671 C CA . GLU A 1 87 ? 6.743 11.949 -11.053 1.00 97.88 87 GLU A CA 1
ATOM 672 C C . GLU A 1 87 ? 8.012 11.248 -10.558 1.00 97.88 87 GLU A C 1
ATOM 674 O O . GLU A 1 87 ? 8.863 11.870 -9.918 1.00 97.88 87 GLU A O 1
ATOM 679 N N . LEU A 1 88 ? 8.178 9.962 -10.881 1.00 97.06 88 LEU A N 1
ATOM 680 C CA . LEU A 1 88 ? 9.345 9.184 -10.466 1.00 97.06 88 LEU A CA 1
ATOM 681 C C . LEU A 1 88 ? 10.631 9.682 -11.126 1.00 97.06 88 LEU A C 1
ATOM 683 O O . LEU A 1 88 ? 11.670 9.746 -10.472 1.00 97.06 88 LEU A O 1
ATOM 687 N N . SER A 1 89 ? 10.552 10.080 -12.392 1.00 95.88 89 SER A N 1
ATOM 688 C CA . SER A 1 89 ? 11.655 10.680 -13.136 1.00 95.88 89 SER A CA 1
ATOM 689 C C . SER A 1 89 ? 12.098 12.000 -12.505 1.00 95.88 89 SER A C 1
ATOM 691 O O . SER A 1 89 ? 13.294 12.222 -12.346 1.00 95.88 89 SER A O 1
ATOM 693 N N . GLY A 1 90 ? 11.156 12.861 -12.106 1.00 95.31 90 GLY A N 1
ATOM 694 C CA . GLY A 1 90 ? 11.455 14.111 -11.401 1.00 95.31 90 GLY A CA 1
ATOM 695 C C . GLY A 1 90 ? 11.934 13.906 -9.959 1.00 95.31 90 GLY A C 1
ATOM 696 O O . GLY A 1 90 ? 12.644 14.748 -9.414 1.00 95.31 90 GLY A O 1
ATOM 697 N N . PHE A 1 91 ? 11.569 12.783 -9.336 1.00 95.25 91 PHE A N 1
ATOM 698 C CA . PHE A 1 91 ? 11.998 12.409 -7.986 1.00 95.25 91 PHE A CA 1
ATOM 699 C C . PHE A 1 91 ? 13.354 11.675 -7.946 1.00 95.25 91 PHE A C 1
ATOM 701 O O . PHE A 1 91 ? 13.958 11.528 -6.872 1.00 95.25 91 PHE A O 1
ATOM 708 N N . TYR A 1 92 ? 13.834 11.184 -9.090 1.00 94.75 92 TYR A N 1
ATOM 709 C CA . TYR A 1 92 ? 15.058 10.401 -9.172 1.00 94.75 92 TYR A CA 1
ATOM 710 C C . TYR A 1 92 ? 16.272 11.202 -8.684 1.00 94.75 92 TYR A C 1
ATOM 712 O O . TYR A 1 92 ? 16.483 12.358 -9.037 1.00 94.75 92 TYR A O 1
ATOM 720 N N . ASP A 1 93 ? 17.093 10.559 -7.856 1.00 91.50 93 ASP A N 1
ATOM 721 C CA . ASP A 1 93 ? 18.328 11.133 -7.328 1.00 91.50 93 ASP A CA 1
ATOM 722 C C . ASP A 1 93 ? 19.406 10.041 -7.399 1.00 91.50 93 ASP A C 1
ATOM 724 O O . ASP A 1 93 ? 19.337 9.064 -6.639 1.00 91.50 93 ASP A O 1
ATOM 728 N N . PRO A 1 94 ? 20.401 10.169 -8.296 1.00 88.56 94 PRO A N 1
ATOM 729 C CA . PRO A 1 94 ? 21.396 9.126 -8.524 1.00 88.56 94 PRO A CA 1
ATOM 730 C C . PRO A 1 94 ? 22.271 8.862 -7.292 1.00 88.56 94 PRO A C 1
ATOM 732 O O . PRO A 1 94 ? 22.750 7.741 -7.120 1.00 88.56 94 PRO A O 1
ATOM 735 N N . VAL A 1 95 ? 22.445 9.841 -6.396 1.00 86.56 95 VAL A N 1
ATOM 736 C CA . VAL A 1 95 ? 23.210 9.661 -5.154 1.00 86.56 95 VAL A CA 1
ATOM 737 C C . VAL A 1 95 ? 22.386 8.858 -4.157 1.00 86.56 95 VAL A C 1
ATOM 739 O O . VAL A 1 95 ? 22.869 7.874 -3.596 1.00 86.56 95 VAL A O 1
ATOM 742 N N . LYS A 1 96 ? 21.119 9.233 -3.956 1.00 84.88 96 LYS A N 1
ATOM 743 C CA . LYS A 1 96 ? 20.254 8.562 -2.973 1.00 84.88 96 LYS A CA 1
ATOM 744 C C . LYS A 1 96 ? 19.769 7.189 -3.433 1.00 84.88 96 LYS A C 1
ATOM 746 O O . LYS A 1 96 ? 19.531 6.337 -2.577 1.00 84.88 96 LYS A O 1
ATOM 751 N N . SER A 1 97 ? 19.673 6.944 -4.741 1.00 78.69 97 SER A N 1
ATOM 752 C CA . SER A 1 97 ? 19.248 5.654 -5.317 1.00 78.69 97 SER A CA 1
ATOM 753 C C . SER A 1 97 ? 20.168 4.476 -4.950 1.00 78.69 97 SER A C 1
ATOM 755 O O . SER A 1 97 ? 19.748 3.318 -4.981 1.00 78.69 97 SER A O 1
ATOM 757 N N . ASN A 1 98 ? 21.414 4.764 -4.556 1.00 76.56 98 ASN A N 1
ATOM 758 C CA . ASN A 1 98 ? 22.418 3.774 -4.157 1.00 76.56 98 ASN A CA 1
ATOM 759 C C . ASN A 1 98 ? 22.539 3.589 -2.635 1.00 76.56 98 ASN A C 1
ATOM 761 O O . ASN A 1 98 ? 23.433 2.887 -2.167 1.00 76.56 98 ASN A O 1
ATOM 765 N N . THR A 1 99 ? 21.664 4.218 -1.849 1.00 80.94 99 THR A N 1
ATOM 766 C CA . THR A 1 99 ? 21.722 4.181 -0.380 1.00 80.94 99 THR A CA 1
ATOM 767 C C . THR A 1 99 ? 20.577 3.376 0.229 1.00 80.94 99 THR A C 1
ATOM 769 O O . THR A 1 99 ? 19.578 3.069 -0.424 1.00 80.94 99 THR A O 1
ATOM 772 N N . THR A 1 100 ? 20.709 3.028 1.513 1.00 80.38 100 THR A N 1
ATOM 773 C CA . THR A 1 100 ? 19.642 2.370 2.276 1.00 80.38 100 THR A CA 1
ATOM 774 C C . THR A 1 100 ? 18.358 3.194 2.228 1.00 80.38 100 THR A C 1
ATOM 776 O O . THR A 1 100 ? 18.340 4.375 2.564 1.00 80.38 100 THR A O 1
ATOM 779 N N . ARG A 1 101 ? 17.255 2.550 1.844 1.00 85.75 101 ARG A N 1
ATOM 780 C CA . ARG A 1 101 ? 15.963 3.210 1.626 1.00 85.75 101 ARG A CA 1
ATOM 781 C C . ARG A 1 101 ? 15.314 3.613 2.950 1.00 85.75 101 ARG A C 1
ATOM 783 O O . ARG A 1 101 ? 15.073 2.768 3.813 1.00 85.75 101 ARG A O 1
ATOM 790 N N . PHE A 1 102 ? 14.937 4.882 3.079 1.00 89.06 102 PHE A N 1
ATOM 791 C CA . PHE A 1 102 ? 14.205 5.410 4.232 1.00 89.06 102 PHE A CA 1
ATOM 792 C C . PHE A 1 102 ? 13.059 6.333 3.800 1.00 89.06 102 PHE A C 1
ATOM 794 O O . PHE A 1 102 ? 13.078 6.913 2.713 1.00 89.06 102 PHE A O 1
ATOM 801 N N . GLY A 1 103 ? 12.046 6.465 4.662 1.00 92.19 103 GLY A N 1
ATOM 802 C CA . GLY A 1 103 ? 10.900 7.347 4.425 1.00 92.19 103 GLY A CA 1
ATOM 803 C C . GLY A 1 103 ? 10.192 7.067 3.095 1.00 92.19 103 GLY A C 1
ATOM 804 O O . GLY A 1 103 ? 9.915 5.913 2.765 1.00 92.19 103 GLY A O 1
ATOM 805 N N . ILE A 1 104 ? 9.932 8.131 2.331 1.00 94.12 104 ILE A N 1
ATOM 806 C CA . ILE A 1 104 ? 9.219 8.076 1.047 1.00 94.12 104 ILE A CA 1
ATOM 807 C C . ILE A 1 104 ? 9.933 7.214 -0.009 1.00 94.12 104 ILE A C 1
ATOM 809 O O . ILE A 1 104 ? 9.272 6.605 -0.840 1.00 94.12 104 ILE A O 1
ATOM 813 N N . ARG A 1 105 ? 11.261 7.034 0.080 1.00 94.31 105 ARG A N 1
ATOM 814 C CA . ARG A 1 105 ? 12.031 6.171 -0.843 1.00 94.31 105 ARG A CA 1
ATOM 815 C C . ARG A 1 105 ? 11.746 4.672 -0.692 1.00 94.31 105 ARG A C 1
ATOM 817 O O . ARG A 1 105 ? 12.299 3.861 -1.426 1.00 94.31 105 ARG A O 1
ATOM 824 N N . LYS A 1 106 ? 10.912 4.284 0.278 1.00 95.06 106 LYS A N 1
ATOM 825 C CA . LYS A 1 106 ? 10.392 2.915 0.417 1.00 95.06 106 LYS A CA 1
ATOM 826 C C . LYS A 1 106 ? 9.095 2.681 -0.366 1.00 95.06 106 LYS A C 1
ATOM 828 O O . LYS A 1 106 ? 8.615 1.550 -0.358 1.00 95.06 106 LYS A O 1
ATOM 833 N N . ALA A 1 107 ? 8.499 3.720 -0.950 1.00 97.00 107 ALA A N 1
ATOM 834 C CA . ALA A 1 107 ? 7.266 3.593 -1.717 1.00 97.00 107 ALA A CA 1
ATOM 835 C C . ALA A 1 107 ? 7.478 2.675 -2.928 1.00 97.00 107 ALA A C 1
ATOM 837 O O . ALA A 1 107 ? 8.474 2.812 -3.633 1.00 97.00 107 ALA A O 1
ATOM 838 N N . ILE A 1 108 ? 6.543 1.748 -3.151 1.00 97.81 108 ILE A N 1
ATOM 839 C CA . ILE A 1 108 ? 6.529 0.894 -4.347 1.00 97.81 108 ILE A CA 1
ATOM 840 C C . ILE A 1 108 ? 6.409 1.804 -5.573 1.00 97.81 108 ILE A C 1
ATOM 842 O O . ILE A 1 108 ? 5.587 2.719 -5.578 1.00 97.81 108 ILE A O 1
ATOM 846 N N . GLY A 1 109 ? 7.251 1.574 -6.573 1.00 97.50 109 GLY A N 1
ATOM 847 C CA . GLY A 1 109 ? 7.465 2.462 -7.709 1.00 97.50 109 GLY A CA 1
ATOM 848 C C . GLY A 1 109 ? 8.854 3.083 -7.690 1.00 97.50 109 GLY A C 1
ATOM 849 O O . GLY A 1 109 ? 9.533 3.084 -8.711 1.00 97.50 109 GLY A O 1
ATOM 850 N N . VAL A 1 110 ? 9.301 3.574 -6.527 1.00 97.25 110 VAL A N 1
ATOM 851 C CA . VAL A 1 110 ? 10.595 4.261 -6.416 1.00 97.25 110 VAL A CA 1
ATOM 852 C C . VAL A 1 110 ? 11.762 3.292 -6.627 1.00 97.25 110 VAL A C 1
ATOM 854 O O . VAL A 1 110 ? 12.571 3.566 -7.504 1.00 97.25 110 VAL A O 1
ATOM 857 N N . PRO A 1 111 ? 11.885 2.162 -5.900 1.00 95.81 111 PRO A N 1
ATOM 858 C CA . PRO A 1 111 ? 12.975 1.215 -6.132 1.00 95.81 111 PRO A CA 1
ATOM 859 C C . PRO A 1 111 ? 13.001 0.636 -7.546 1.00 95.81 111 PRO A C 1
ATOM 861 O O . PRO A 1 111 ? 14.073 0.495 -8.124 1.00 95.81 111 PRO A O 1
ATOM 864 N N . GLU A 1 112 ? 11.829 0.295 -8.075 1.00 97.44 112 GLU A N 1
ATOM 865 C CA . GLU A 1 112 ? 11.676 -0.336 -9.382 1.00 97.44 112 GLU A CA 1
ATOM 866 C C . GLU A 1 112 ? 12.144 0.606 -10.498 1.00 97.44 112 GLU A C 1
ATOM 868 O O . GLU A 1 112 ? 12.906 0.199 -11.377 1.00 97.44 112 GLU A O 1
ATOM 873 N N . PHE A 1 113 ? 11.776 1.889 -10.424 1.00 96.94 113 PHE A N 1
ATOM 874 C CA . PHE A 1 113 ? 12.244 2.881 -11.388 1.00 96.94 113 PHE A CA 1
ATOM 875 C C . PHE A 1 113 ? 13.630 3.458 -11.080 1.00 96.94 113 PHE A C 1
ATOM 877 O O . PHE A 1 113 ? 14.319 3.838 -12.022 1.00 96.94 113 PHE A O 1
ATOM 884 N N . ASP A 1 114 ? 14.106 3.463 -9.829 1.00 95.00 114 ASP A N 1
ATOM 885 C CA . ASP A 1 114 ? 15.506 3.788 -9.508 1.00 95.00 114 ASP A CA 1
ATOM 886 C C . ASP A 1 114 ? 16.452 2.855 -10.298 1.00 95.00 114 ASP A C 1
ATOM 888 O O . ASP A 1 114 ? 17.456 3.312 -10.844 1.00 95.00 114 ASP A O 1
ATOM 892 N N . ASP A 1 115 ? 16.131 1.559 -10.408 1.00 93.12 115 ASP A N 1
ATOM 893 C CA . ASP A 1 115 ? 16.934 0.596 -11.173 1.00 93.12 115 ASP A CA 1
ATOM 894 C C . ASP A 1 115 ? 16.848 0.823 -12.694 1.00 93.12 115 ASP A C 1
ATOM 896 O O . ASP A 1 115 ? 17.867 0.735 -13.386 1.00 93.12 115 ASP A O 1
ATOM 900 N N . TYR A 1 116 ? 15.679 1.214 -13.209 1.00 95.50 116 TYR A N 1
ATOM 901 C CA . TYR A 1 116 ? 15.521 1.649 -14.601 1.00 95.50 116 TYR A CA 1
ATOM 902 C C . TYR A 1 116 ? 16.343 2.916 -14.906 1.00 95.50 116 TYR A C 1
ATOM 904 O O . TYR A 1 116 ? 17.101 2.946 -15.877 1.00 95.50 116 TYR A O 1
ATOM 912 N N . PHE A 1 117 ? 16.259 3.949 -14.062 1.00 95.19 117 PHE A N 1
ATOM 913 C CA . PHE A 1 117 ? 16.940 5.232 -14.272 1.00 95.19 117 PHE A CA 1
ATOM 914 C C . PHE A 1 117 ? 18.461 5.150 -14.117 1.00 95.19 117 PHE A C 1
ATOM 916 O O . PHE A 1 117 ? 19.178 5.982 -14.674 1.00 95.19 117 PHE A O 1
ATOM 923 N N . LYS A 1 118 ? 18.993 4.136 -13.424 1.00 92.00 118 LYS A N 1
ATOM 924 C CA . LYS A 1 118 ? 20.438 3.845 -13.442 1.00 92.00 118 LYS A CA 1
ATOM 925 C C . LYS A 1 118 ? 20.927 3.474 -14.842 1.00 92.00 118 LYS A C 1
ATOM 927 O O . LYS A 1 118 ? 22.036 3.854 -15.212 1.00 92.00 118 LYS A O 1
ATOM 932 N N . MET A 1 119 ? 20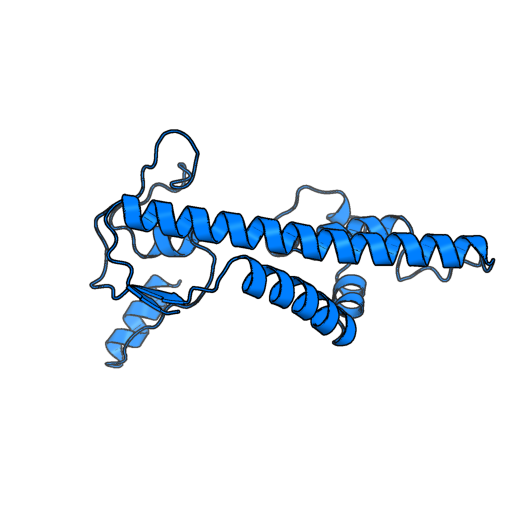.113 2.746 -15.608 1.00 91.00 119 MET A N 1
ATOM 933 C CA . MET A 1 119 ? 20.429 2.335 -16.982 1.00 91.00 119 MET A CA 1
ATOM 934 C C . MET A 1 119 ? 20.051 3.413 -18.003 1.00 91.00 119 MET A C 1
ATOM 936 O O . MET A 1 119 ? 20.801 3.661 -18.947 1.00 91.00 119 MET A O 1
ATOM 940 N N . PHE A 1 120 ? 18.917 4.082 -17.781 1.00 91.94 120 PHE A N 1
ATOM 941 C CA . PHE A 1 120 ? 18.343 5.091 -18.671 1.00 91.94 120 PHE A CA 1
ATOM 942 C C . PHE A 1 120 ? 18.033 6.389 -17.900 1.00 91.94 120 PHE A C 1
ATOM 944 O O . PHE A 1 120 ? 16.870 6.654 -17.586 1.00 91.94 120 PHE A O 1
ATOM 951 N N . PRO A 1 121 ? 19.053 7.203 -17.562 1.00 90.62 121 PRO A N 1
ATOM 952 C CA . PRO A 1 121 ? 18.866 8.406 -16.754 1.00 90.62 121 PRO A CA 1
ATOM 953 C C . PRO A 1 121 ? 17.977 9.454 -17.447 1.00 90.62 121 PRO A C 1
ATOM 955 O O . PRO A 1 121 ? 18.145 9.667 -18.650 1.00 90.62 121 PRO A O 1
ATOM 958 N N . PRO A 1 122 ? 17.116 10.179 -16.708 1.00 85.50 122 PRO A N 1
ATOM 959 C CA . PRO A 1 122 ? 16.225 11.199 -17.275 1.00 85.50 122 PRO A CA 1
ATOM 960 C C . PRO A 1 122 ? 16.923 12.357 -18.007 1.00 85.50 122 PRO A C 1
ATOM 962 O O . PRO A 1 122 ? 16.394 12.878 -18.982 1.00 85.50 122 PRO A O 1
ATOM 965 N N . GLU A 1 123 ? 18.109 12.770 -17.546 1.00 69.94 123 GLU A N 1
ATOM 966 C CA . GLU A 1 123 ? 18.761 14.026 -17.966 1.00 69.94 123 GLU A CA 1
ATOM 967 C C . GLU A 1 123 ? 19.783 13.870 -19.101 1.00 69.94 123 GLU A C 1
ATOM 969 O O . GLU A 1 123 ? 20.401 14.845 -19.527 1.00 69.94 123 GLU A O 1
ATOM 974 N N . LYS A 1 124 ? 20.005 12.651 -19.599 1.00 59.44 124 LYS A N 1
ATOM 975 C CA . LYS A 1 124 ? 20.972 12.412 -20.673 1.00 59.44 124 LYS A CA 1
ATOM 976 C C . LYS A 1 124 ? 20.228 11.921 -21.898 1.00 59.44 124 LYS A C 1
ATOM 978 O O . LYS A 1 124 ? 20.000 10.718 -22.027 1.00 59.44 124 LYS A O 1
ATOM 983 N N . GLU A 1 125 ? 19.906 12.842 -22.812 1.00 55.25 125 GLU A N 1
ATOM 984 C CA . GLU A 1 125 ? 19.710 12.480 -24.217 1.00 55.25 125 GLU A CA 1
ATOM 985 C C . GLU A 1 125 ? 20.961 11.719 -24.653 1.00 55.25 125 GLU A C 1
ATOM 987 O O . GLU A 1 125 ? 22.019 12.279 -24.932 1.00 55.25 125 GLU A O 1
ATOM 992 N N . THR A 1 126 ? 20.886 10.398 -24.591 1.00 56.03 126 THR A N 1
ATOM 993 C CA . THR A 1 126 ? 21.991 9.549 -24.981 1.00 56.03 126 THR A CA 1
ATOM 994 C C . THR A 1 126 ? 21.946 9.515 -26.497 1.00 56.03 126 THR A C 1
ATOM 996 O O . THR A 1 126 ? 20.974 9.056 -27.089 1.00 56.03 126 THR A O 1
ATOM 999 N N . GLU A 1 127 ? 23.014 9.982 -27.141 1.00 56.78 127 GLU A N 1
ATOM 1000 C CA . GLU A 1 127 ? 23.207 9.973 -28.601 1.00 56.78 127 GLU A CA 1
ATOM 1001 C C . GLU A 1 127 ? 23.133 8.561 -29.229 1.00 56.78 127 GLU A C 1
ATOM 1003 O O . GLU A 1 127 ? 23.224 8.400 -30.445 1.00 56.78 127 GLU A O 1
ATOM 1008 N N . LYS A 1 128 ? 22.932 7.514 -28.418 1.00 57.94 128 LYS A N 1
ATOM 1009 C CA . LYS A 1 128 ? 22.754 6.119 -28.829 1.00 57.94 128 LYS A CA 1
ATOM 1010 C C . LYS A 1 128 ? 21.345 5.880 -29.385 1.00 57.94 128 LYS A C 1
ATOM 1012 O O . LYS A 1 128 ? 20.555 5.122 -28.835 1.00 57.94 128 LYS A O 1
ATOM 1017 N N . LYS A 1 129 ? 21.042 6.517 -30.516 1.00 64.44 129 LYS A N 1
ATOM 1018 C CA . LYS A 1 129 ? 19.811 6.302 -31.288 1.00 64.44 129 LYS A CA 1
ATOM 1019 C C . LYS A 1 129 ? 19.992 5.090 -32.203 1.00 64.44 129 LYS A C 1
ATOM 1021 O O . LYS A 1 129 ? 20.499 5.198 -33.316 1.00 64.44 129 LYS A O 1
ATOM 1026 N N . GLY A 1 130 ? 19.614 3.913 -31.713 1.00 72.62 130 GLY A N 1
ATOM 1027 C CA . GLY A 1 130 ? 19.580 2.678 -32.493 1.00 72.62 130 GLY A CA 1
ATOM 1028 C C . GLY A 1 130 ? 18.435 1.777 -32.039 1.00 72.62 130 GLY A C 1
ATOM 1029 O O . GLY A 1 130 ? 18.104 1.755 -30.857 1.00 72.62 130 GLY A O 1
ATOM 1030 N N . ARG A 1 131 ? 17.855 1.001 -32.965 1.00 75.81 131 ARG A N 1
ATOM 1031 C CA . ARG A 1 131 ? 16.701 0.113 -32.701 1.00 75.81 131 ARG A CA 1
ATOM 1032 C C . ARG A 1 131 ? 16.894 -0.807 -31.487 1.00 75.81 131 ARG A C 1
ATOM 1034 O O . ARG A 1 131 ? 15.947 -1.041 -30.746 1.00 75.81 131 ARG A O 1
ATOM 1041 N N . ASN A 1 132 ? 18.117 -1.288 -31.263 1.00 83.62 132 ASN A N 1
ATOM 1042 C CA . ASN A 1 132 ? 18.426 -2.157 -30.125 1.00 83.62 132 ASN A CA 1
ATOM 1043 C C . ASN A 1 132 ? 18.316 -1.413 -28.783 1.00 83.62 132 ASN A C 1
ATOM 1045 O O . ASN A 1 132 ? 17.764 -1.959 -27.837 1.00 83.62 132 ASN A O 1
ATOM 1049 N N . PHE A 1 133 ? 18.758 -0.153 -28.716 1.00 85.94 133 PHE A N 1
ATOM 1050 C CA . PHE A 1 133 ? 18.692 0.654 -27.494 1.00 85.94 133 PHE A CA 1
ATOM 1051 C C . PHE A 1 133 ? 17.246 0.990 -27.104 1.00 85.94 133 PHE A C 1
ATOM 1053 O O . PHE A 1 133 ? 16.884 0.916 -25.934 1.00 85.94 133 PHE A O 1
ATOM 1060 N N . GLU A 1 134 ? 16.393 1.313 -28.081 1.00 87.06 134 GLU A N 1
ATOM 1061 C CA . GLU A 1 134 ? 14.967 1.564 -27.833 1.00 87.06 134 GLU A CA 1
ATOM 1062 C C . GLU A 1 134 ? 14.238 0.304 -27.354 1.00 87.06 134 GLU A C 1
ATOM 1064 O O . GLU A 1 134 ? 13.431 0.376 -26.426 1.00 87.06 134 GLU A O 1
ATOM 1069 N N . ALA A 1 135 ? 14.553 -0.853 -27.946 1.00 91.88 135 ALA A N 1
ATOM 1070 C CA . ALA A 1 135 ? 14.004 -2.135 -27.520 1.00 91.88 135 ALA A CA 1
ATOM 1071 C C . ALA A 1 135 ? 14.440 -2.496 -26.089 1.00 91.88 135 ALA A C 1
ATOM 1073 O O . ALA A 1 135 ? 13.601 -2.891 -25.282 1.00 91.88 135 ALA A O 1
ATOM 1074 N N . GLU A 1 136 ? 15.718 -2.303 -25.750 1.00 92.81 136 GLU A N 1
ATOM 1075 C CA . GLU A 1 136 ? 16.247 -2.508 -24.394 1.00 92.81 136 GLU A CA 1
ATOM 1076 C C . GLU A 1 136 ? 15.595 -1.564 -23.378 1.00 92.81 136 GLU A C 1
ATOM 1078 O O . GLU A 1 136 ? 15.145 -2.009 -22.322 1.00 92.81 136 GLU A O 1
ATOM 1083 N N . ARG A 1 137 ? 15.475 -0.272 -23.711 1.00 93.12 137 ARG A N 1
ATOM 1084 C CA . ARG A 1 137 ? 14.806 0.726 -22.866 1.00 93.12 137 ARG A CA 1
ATOM 1085 C C . ARG A 1 137 ? 13.350 0.354 -22.618 1.00 93.12 137 ARG A C 1
ATOM 1087 O O . ARG A 1 137 ? 12.892 0.404 -21.480 1.00 93.12 137 ARG A O 1
ATOM 1094 N N . LYS A 1 138 ? 12.624 -0.043 -23.667 1.00 95.19 138 LYS A N 1
ATOM 1095 C CA . LYS A 1 138 ? 11.233 -0.486 -23.541 1.00 95.19 138 LYS A CA 1
ATOM 1096 C C . LYS A 1 138 ? 11.128 -1.732 -22.661 1.00 95.19 138 LYS A C 1
ATOM 1098 O O . LYS A 1 138 ? 10.295 -1.760 -21.765 1.00 95.19 138 LYS A O 1
ATOM 1103 N N . ALA A 1 139 ? 11.986 -2.727 -22.872 1.00 96.81 139 ALA A N 1
ATOM 1104 C CA . ALA A 1 139 ? 11.977 -3.948 -22.074 1.00 96.81 139 ALA A CA 1
ATOM 1105 C C . ALA A 1 139 ? 12.272 -3.674 -20.588 1.00 96.81 139 ALA A C 1
ATOM 1107 O O . ALA A 1 139 ? 11.606 -4.231 -19.718 1.00 96.81 139 ALA A O 1
ATOM 1108 N N . ALA A 1 140 ? 13.229 -2.791 -20.288 1.00 97.25 140 ALA A N 1
ATOM 1109 C CA . ALA A 1 140 ? 13.537 -2.389 -18.917 1.00 97.25 140 ALA A CA 1
ATOM 1110 C C . ALA A 1 140 ? 12.378 -1.621 -18.261 1.00 97.25 140 ALA A C 1
ATOM 1112 O O . ALA A 1 140 ? 12.085 -1.842 -17.088 1.00 97.25 140 ALA A O 1
ATOM 1113 N N . TYR A 1 141 ? 11.701 -0.755 -19.020 1.00 97.81 141 TYR A N 1
ATOM 1114 C CA . TYR A 1 141 ? 10.501 -0.055 -18.565 1.00 97.81 141 TYR A CA 1
ATOM 1115 C C . TYR A 1 141 ? 9.364 -1.035 -18.251 1.00 97.81 141 TYR A C 1
ATOM 1117 O O . TYR A 1 141 ? 8.830 -1.020 -17.145 1.00 97.81 141 TYR A O 1
ATOM 1125 N N . ASP A 1 142 ? 9.030 -1.922 -19.195 1.00 98.06 142 ASP A N 1
ATOM 1126 C CA . ASP A 1 142 ? 7.960 -2.914 -19.030 1.00 98.06 142 ASP A CA 1
ATOM 1127 C C . ASP A 1 142 ? 8.243 -3.813 -17.816 1.00 98.06 142 ASP A C 1
ATOM 1129 O O . ASP A 1 142 ? 7.347 -4.108 -17.025 1.00 98.06 142 ASP A O 1
ATOM 1133 N N . LYS A 1 143 ? 9.515 -4.189 -17.619 1.00 98.25 143 LYS A N 1
ATOM 1134 C CA . LYS A 1 143 ? 9.954 -4.938 -16.443 1.00 98.25 143 LYS A CA 1
ATOM 1135 C C . LYS A 1 143 ? 9.732 -4.168 -15.138 1.00 98.25 143 LYS A C 1
ATOM 1137 O O . LYS A 1 143 ? 9.225 -4.757 -14.189 1.00 98.25 143 LYS A O 1
ATOM 1142 N N . ALA A 1 144 ? 10.100 -2.888 -15.072 1.00 98.31 144 ALA A N 1
ATOM 1143 C CA . ALA A 1 144 ? 9.895 -2.081 -13.869 1.00 98.31 144 ALA A CA 1
ATOM 1144 C C . ALA A 1 144 ? 8.401 -1.971 -13.516 1.00 98.31 144 ALA A C 1
ATOM 1146 O O . ALA A 1 144 ? 8.029 -2.096 -12.350 1.00 98.31 144 ALA A O 1
ATOM 1147 N N . VAL A 1 145 ? 7.534 -1.808 -14.521 1.00 98.56 145 VAL A N 1
ATOM 1148 C CA . VAL A 1 145 ? 6.074 -1.788 -14.332 1.00 98.56 145 VAL A CA 1
ATOM 1149 C C . VAL A 1 145 ? 5.557 -3.130 -13.808 1.00 98.56 145 VAL A C 1
ATOM 1151 O O . VAL A 1 145 ? 4.742 -3.152 -12.884 1.00 98.56 145 VAL A O 1
ATOM 1154 N N . GLU A 1 146 ? 6.040 -4.251 -14.343 1.00 98.50 146 GLU A N 1
ATOM 1155 C CA . GLU A 1 146 ? 5.649 -5.577 -13.853 1.00 98.50 146 GLU A CA 1
ATOM 1156 C C . GLU A 1 146 ? 6.126 -5.823 -12.414 1.00 98.50 146 GLU A C 1
ATOM 1158 O O . GLU A 1 146 ? 5.357 -6.289 -11.572 1.00 98.50 146 GLU A O 1
ATOM 1163 N N . ASP A 1 147 ? 7.352 -5.415 -12.081 1.00 98.44 147 ASP A N 1
ATOM 1164 C CA . ASP A 1 147 ? 7.883 -5.525 -10.720 1.00 98.44 147 ASP A CA 1
ATOM 1165 C C . ASP A 1 147 ? 7.042 -4.684 -9.724 1.00 98.44 147 ASP A C 1
ATOM 1167 O O . ASP A 1 147 ? 6.785 -5.127 -8.599 1.00 98.44 147 ASP A O 1
ATOM 1171 N N . ILE A 1 148 ? 6.525 -3.513 -10.134 1.00 98.56 148 ILE A N 1
ATOM 1172 C CA . ILE A 1 148 ? 5.583 -2.699 -9.336 1.00 98.56 148 ILE A CA 1
ATOM 1173 C C . ILE A 1 148 ? 4.272 -3.447 -9.094 1.00 98.56 148 ILE A C 1
ATOM 1175 O O . ILE A 1 148 ? 3.768 -3.451 -7.962 1.00 98.56 148 ILE A O 1
ATOM 1179 N N . LYS A 1 149 ? 3.704 -4.073 -10.131 1.00 98.56 149 LYS A N 1
ATOM 1180 C CA . LYS A 1 149 ? 2.476 -4.876 -10.022 1.00 98.56 149 LYS A CA 1
ATOM 1181 C C . LYS A 1 149 ? 2.676 -6.026 -9.042 1.00 98.56 149 LYS A C 1
ATOM 1183 O O . LYS A 1 149 ? 1.890 -6.183 -8.103 1.00 98.56 149 LYS A O 1
ATOM 1188 N N . GLU A 1 150 ? 3.773 -6.767 -9.183 1.00 98.25 150 GLU A N 1
ATOM 1189 C CA . GLU A 1 150 ? 4.096 -7.890 -8.308 1.00 98.25 150 GLU A CA 1
ATOM 1190 C C . GLU A 1 150 ? 4.321 -7.439 -6.855 1.00 98.25 150 GLU A C 1
ATOM 1192 O O . GLU A 1 150 ? 3.781 -8.029 -5.912 1.00 98.25 150 GLU A O 1
ATOM 1197 N N . ASN A 1 151 ? 5.081 -6.365 -6.634 1.00 98.19 151 ASN A N 1
ATOM 1198 C CA . ASN A 1 151 ? 5.349 -5.864 -5.287 1.00 98.19 151 ASN A CA 1
ATOM 1199 C C . ASN A 1 151 ? 4.098 -5.280 -4.622 1.00 98.19 151 ASN A C 1
ATOM 1201 O O . ASN A 1 151 ? 3.901 -5.480 -3.416 1.00 98.19 151 ASN A O 1
ATOM 1205 N N . THR A 1 152 ? 3.228 -4.620 -5.392 1.00 98.06 152 THR A N 1
ATOM 1206 C CA . THR A 1 152 ? 1.912 -4.154 -4.927 1.00 98.06 152 THR A CA 1
ATOM 1207 C C . THR A 1 152 ? 1.057 -5.339 -4.495 1.00 98.06 152 THR A C 1
ATOM 1209 O O . THR A 1 152 ? 0.459 -5.317 -3.415 1.00 98.06 152 THR A O 1
ATOM 1212 N N . TRP A 1 153 ? 1.072 -6.419 -5.275 1.00 97.81 153 TRP A N 1
ATOM 1213 C CA . TRP A 1 153 ? 0.349 -7.635 -4.945 1.00 97.81 153 TRP A CA 1
ATOM 1214 C C . TRP A 1 153 ? 0.864 -8.312 -3.669 1.00 97.81 153 TRP A C 1
ATOM 1216 O O . TRP A 1 153 ? 0.106 -8.606 -2.740 1.00 97.81 153 TRP A O 1
ATOM 1226 N N . ARG A 1 154 ? 2.185 -8.477 -3.558 1.00 97.75 154 ARG A N 1
ATOM 1227 C CA . ARG A 1 154 ? 2.842 -8.995 -2.348 1.00 97.75 154 ARG A CA 1
ATOM 1228 C C . ARG A 1 154 ? 2.558 -8.128 -1.122 1.00 97.75 154 ARG A C 1
ATOM 1230 O O . ARG A 1 154 ? 2.522 -8.637 -0.001 1.00 97.75 154 ARG A O 1
ATOM 1237 N N . LEU A 1 155 ? 2.422 -6.811 -1.286 1.00 97.25 155 LEU A N 1
ATOM 1238 C CA . LEU A 1 155 ? 2.023 -5.922 -0.196 1.00 97.25 155 LEU A CA 1
ATOM 1239 C C . LEU A 1 155 ? 0.580 -6.194 0.240 1.00 97.25 155 LEU A C 1
ATOM 1241 O O . LEU A 1 155 ? 0.363 -6.361 1.439 1.00 97.25 155 LEU A O 1
ATOM 1245 N N . ALA A 1 156 ? -0.360 -6.309 -0.699 1.00 97.19 156 ALA A N 1
ATOM 1246 C CA . ALA A 1 156 ? -1.760 -6.605 -0.400 1.00 97.19 156 ALA A CA 1
ATOM 1247 C C . ALA A 1 156 ? -1.912 -7.922 0.382 1.00 97.19 156 ALA A C 1
ATOM 1249 O O . ALA A 1 156 ? -2.503 -7.931 1.461 1.00 97.19 156 ALA A O 1
ATOM 1250 N N . LYS A 1 157 ? -1.252 -9.004 -0.062 1.00 96.19 157 LYS A N 1
ATOM 1251 C CA . LYS A 1 157 ? -1.228 -10.283 0.678 1.00 96.19 157 LYS A CA 1
ATOM 1252 C C . LYS A 1 157 ? -0.704 -10.133 2.105 1.00 96.19 157 LYS A C 1
ATOM 1254 O O . LYS A 1 157 ? -1.281 -10.660 3.054 1.00 96.19 157 LYS A O 1
ATOM 1259 N N . ARG A 1 158 ? 0.389 -9.381 2.281 1.00 95.75 158 ARG A N 1
ATOM 1260 C CA . ARG A 1 158 ? 0.952 -9.104 3.613 1.00 95.75 158 ARG A CA 1
ATOM 1261 C C . ARG A 1 158 ? 0.006 -8.275 4.477 1.00 95.75 158 ARG A C 1
ATOM 1263 O O . ARG A 1 158 ? 0.005 -8.453 5.690 1.00 95.75 158 ARG A O 1
ATOM 1270 N N . GLN A 1 159 ? -0.764 -7.359 3.895 1.00 96.50 159 GLN A N 1
ATOM 1271 C CA . GLN A 1 159 ? -1.751 -6.571 4.630 1.00 96.50 159 GLN A CA 1
ATOM 1272 C C . GLN A 1 159 ? -2.910 -7.439 5.113 1.00 96.50 159 GLN A C 1
ATOM 1274 O O . GLN A 1 159 ? -3.236 -7.343 6.294 1.00 96.50 159 GLN A O 1
ATOM 1279 N N . ILE A 1 160 ? -3.438 -8.326 4.263 1.00 95.62 160 ILE A N 1
ATOM 1280 C CA . ILE A 1 160 ? -4.469 -9.307 4.638 1.00 95.62 160 ILE A CA 1
ATOM 1281 C C . ILE A 1 160 ? -3.975 -10.159 5.809 1.00 95.62 160 ILE A C 1
ATOM 1283 O O . ILE A 1 160 ? -4.577 -10.129 6.877 1.00 95.62 160 ILE A O 1
ATOM 1287 N N . GLY A 1 161 ? -2.803 -10.791 5.685 1.00 94.69 161 GLY A N 1
ATOM 1288 C CA . GLY A 1 161 ? -2.258 -11.615 6.771 1.00 94.69 161 GLY A CA 1
ATOM 1289 C C . GLY A 1 161 ? -2.014 -10.836 8.074 1.00 94.69 161 GLY A C 1
ATOM 1290 O O . GLY A 1 161 ? -2.119 -11.386 9.166 1.00 94.69 161 GLY A O 1
ATOM 1291 N N . LYS A 1 162 ? -1.718 -9.531 8.003 1.00 95.44 162 LYS A N 1
ATOM 1292 C CA . LYS A 1 162 ? -1.626 -8.678 9.202 1.00 95.44 162 LYS A CA 1
ATOM 1293 C C . LYS A 1 162 ? -2.992 -8.387 9.823 1.00 95.44 162 LYS A C 1
ATOM 1295 O O . LYS A 1 162 ? -3.073 -8.343 11.046 1.00 95.44 162 LYS A O 1
ATOM 1300 N N . ILE A 1 163 ? -4.034 -8.184 9.017 1.00 95.94 163 ILE A N 1
ATOM 1301 C CA . ILE A 1 163 ? -5.412 -8.011 9.501 1.00 95.94 163 ILE A CA 1
ATOM 1302 C C . ILE A 1 163 ? -5.883 -9.292 10.195 1.00 95.94 163 ILE A C 1
ATOM 1304 O O . ILE A 1 163 ? -6.438 -9.224 11.288 1.00 95.94 163 ILE A O 1
ATOM 1308 N N . GLU A 1 164 ? -5.582 -10.456 9.621 1.00 94.88 164 GLU A N 1
ATOM 1309 C CA . GLU A 1 164 ? -5.885 -11.748 10.241 1.00 94.88 164 GLU A CA 1
ATOM 1310 C C . GLU A 1 164 ? -5.189 -11.905 11.593 1.00 94.88 164 GLU A C 1
ATOM 1312 O O . GLU A 1 164 ? -5.849 -12.219 12.577 1.00 94.88 164 GLU A O 1
ATOM 1317 N N . LYS A 1 165 ? -3.899 -11.556 11.696 1.00 94.50 165 LYS A N 1
ATOM 1318 C CA . LYS A 1 165 ? -3.188 -11.552 12.986 1.00 94.50 165 LYS A CA 1
ATOM 1319 C C . LYS A 1 165 ? -3.829 -10.628 14.032 1.00 94.50 165 LYS A C 1
ATOM 1321 O O . LYS A 1 165 ? -3.821 -10.966 15.211 1.00 94.50 165 LYS A O 1
ATOM 1326 N N . LEU A 1 166 ? -4.365 -9.467 13.635 1.00 95.12 166 LEU A N 1
ATOM 1327 C CA . LEU A 1 166 ? -5.091 -8.575 14.556 1.00 95.12 166 LEU A CA 1
ATOM 1328 C C . LEU A 1 166 ? -6.387 -9.228 15.054 1.00 95.12 166 LEU A C 1
ATOM 1330 O O . LEU A 1 166 ? -6.682 -9.178 16.247 1.00 95.12 166 LEU A O 1
ATOM 1334 N N . ARG A 1 167 ? -7.134 -9.874 14.152 1.00 94.56 167 ARG A N 1
ATOM 1335 C CA . ARG A 1 167 ? -8.350 -10.623 14.493 1.00 94.56 167 ARG A CA 1
ATOM 1336 C C . ARG A 1 167 ? -8.041 -11.772 15.453 1.00 94.56 167 ARG A C 1
ATOM 1338 O O . ARG A 1 167 ? -8.710 -11.904 16.473 1.00 94.56 167 ARG A O 1
ATOM 1345 N N . ASP A 1 168 ? -7.001 -12.551 15.172 1.00 93.44 168 ASP A N 1
ATOM 1346 C CA . ASP A 1 168 ? -6.584 -13.688 16.000 1.00 93.44 168 ASP A CA 1
ATOM 1347 C C . ASP A 1 168 ? -6.099 -13.243 17.393 1.00 93.44 168 ASP A C 1
ATOM 1349 O O . ASP A 1 168 ? -6.258 -13.966 18.375 1.00 93.44 168 ASP A O 1
ATOM 1353 N N . ALA A 1 169 ? -5.574 -12.018 17.508 1.00 91.81 169 ALA A N 1
ATOM 1354 C CA . ALA A 1 169 ? -5.233 -11.392 18.786 1.00 91.81 169 ALA A CA 1
ATOM 1355 C C . ALA A 1 169 ? -6.459 -10.900 19.588 1.00 91.81 169 ALA A C 1
ATOM 1357 O O . ALA A 1 169 ? -6.313 -10.449 20.725 1.00 91.81 169 ALA A O 1
ATOM 1358 N N . GLY A 1 170 ? -7.666 -11.000 19.025 1.00 93.69 170 GLY A N 1
ATOM 1359 C CA . GLY A 1 170 ? -8.928 -10.690 19.693 1.00 93.69 170 GLY A CA 1
ATOM 1360 C C . GLY A 1 170 ? -9.528 -9.330 19.349 1.00 93.69 170 GLY A C 1
ATOM 1361 O O . GLY A 1 170 ? -10.439 -8.898 20.052 1.00 93.69 170 GLY A O 1
ATOM 1362 N N . TRP A 1 171 ? -9.044 -8.644 18.307 1.00 95.62 171 TRP A N 1
ATOM 1363 C CA . TRP A 1 171 ? -9.694 -7.422 17.827 1.00 95.62 171 TRP A CA 1
ATOM 1364 C C . TRP A 1 171 ? -10.976 -7.775 17.065 1.00 95.62 171 TRP A C 1
ATOM 1366 O O . TRP A 1 171 ? -10.959 -8.573 16.125 1.00 95.62 171 TRP A O 1
ATOM 1376 N N . GLU A 1 172 ? -12.092 -7.150 17.440 1.00 96.50 172 GLU A N 1
ATOM 1377 C CA . GLU A 1 172 ? -13.390 -7.362 16.794 1.00 96.50 172 GLU A CA 1
ATOM 1378 C C . GLU A 1 172 ? -13.476 -6.592 15.468 1.00 96.50 172 GLU A C 1
ATOM 1380 O O . GLU A 1 172 ? -13.908 -5.440 15.405 1.00 96.50 172 GLU A O 1
ATOM 1385 N N . ILE A 1 173 ? -13.031 -7.237 14.387 1.00 96.94 173 ILE A N 1
ATOM 1386 C CA . ILE A 1 173 ? -12.995 -6.654 13.042 1.00 96.94 173 ILE A CA 1
ATOM 1387 C C . ILE A 1 173 ? -14.217 -7.093 12.237 1.00 96.94 173 ILE A C 1
ATOM 1389 O O . ILE A 1 173 ? -14.386 -8.274 11.933 1.00 96.94 173 ILE A O 1
ATOM 1393 N N . LYS A 1 174 ? -15.058 -6.127 11.847 1.00 97.31 174 LYS A N 1
ATOM 1394 C CA . LYS A 1 174 ? -16.237 -6.366 11.008 1.00 97.31 174 LYS A CA 1
ATOM 1395 C C . LYS A 1 174 ? -15.827 -6.324 9.542 1.00 97.31 174 LYS A C 1
ATOM 1397 O O . LYS A 1 174 ? -15.413 -5.279 9.040 1.00 97.31 174 LYS A O 1
ATOM 1402 N N . ARG A 1 175 ? -15.933 -7.467 8.868 1.00 96.56 175 ARG A N 1
ATOM 1403 C CA . ARG A 1 175 ? -15.675 -7.587 7.431 1.00 96.56 175 ARG A CA 1
ATOM 1404 C C . ARG A 1 175 ? -16.852 -7.019 6.636 1.00 96.56 175 ARG A C 1
ATOM 1406 O O . ARG A 1 175 ? -18.004 -7.304 6.959 1.00 96.56 175 ARG A O 1
ATOM 1413 N N . VAL A 1 176 ? -16.540 -6.234 5.615 1.00 96.31 176 VAL A N 1
ATOM 1414 C CA . VAL A 1 176 ? -17.463 -5.690 4.617 1.00 96.31 176 VAL A CA 1
ATOM 1415 C C . VAL A 1 176 ? -16.952 -6.168 3.265 1.00 96.31 176 VAL A C 1
ATOM 1417 O O . VAL A 1 176 ? -15.806 -5.877 2.940 1.00 96.31 176 VAL A O 1
ATOM 1420 N N . ASP A 1 177 ? -17.768 -6.938 2.551 1.00 89.38 177 ASP A N 1
ATOM 1421 C CA . ASP A 1 177 ? -17.487 -7.448 1.198 1.00 89.38 177 ASP A CA 1
ATOM 1422 C C . ASP A 1 177 ? -17.988 -6.453 0.137 1.00 89.38 177 ASP A C 1
ATOM 1424 O O . ASP A 1 177 ? -19.072 -5.860 0.375 1.00 89.38 177 ASP A O 1
#

Radius of gyration: 20.7 Å; chains: 1; bounding box: 41×36×58 Å

Sequence (177 aa):
AASNTISDIISRKKLPIIAGGSNSFVHALLAERFDSKIDPFASGSSSICRDLRYDCCFLWVDVSETVLYEYLVKRVDEMMGSGMFEELSGFYDPVKSNTTRFGIRKAIGVPEFDDYFKMFPPEKETEKKGRNFEAERKAAYDKAVEDIKENTWRLAKRQIGKIEKLRDAGWEIKRVD

Foldseek 3Di:
DVVVVCVVCVVVVHHDDDDDLPLQVVQVQWAPDDDPVDDCLDPPHNPRHQDTPDDDAAEDEDDDLVVVLVVLLVVLVVCVVVCLLVVLLVVADLVCLPDDADDPCPDQLNVLVNVLCVVVPPPDPDPPPDPVVVVVSVVSVVRSSVVSSVVSSVSVVSSVSSVVSSVVSPDPHDYDD

Secondary structure (DSSP, 8-state):
-HHHHHHHHHHTT-------S-HHHHHHHHBSS--TTS-TT-SS------SBSS---EEEE---HHHHHHHHHHHHHHHHHTTHHHHHHHH--TTGGGS---GGGGSTTHHHHHHHHHHS-TT---S---HHHHHHHHHHHHHHHHHHHHHHHHHHHHHHHHHHHHHHTT--EEEE-